Protein AF-A0A3B9SUZ5-F1 (afdb_monomer_lite)

Structure (mmCIF, N/CA/C/O backbone):
data_AF-A0A3B9SUZ5-F1
#
_entry.id   AF-A0A3B9SUZ5-F1
#
loop_
_atom_site.group_PDB
_atom_site.id
_atom_site.type_symbol
_atom_site.label_atom_id
_atom_site.label_alt_id
_atom_site.label_comp_id
_atom_site.label_asym_id
_atom_site.label_entity_id
_atom_site.label_seq_id
_atom_site.pdbx_PDB_ins_code
_atom_site.Cartn_x
_atom_site.Cartn_y
_atom_site.Cartn_z
_atom_site.occupancy
_atom_site.B_iso_or_equiv
_atom_site.auth_seq_id
_atom_site.auth_comp_id
_atom_site.auth_asym_id
_atom_site.auth_atom_id
_atom_site.pdbx_PDB_model_num
ATOM 1 N N . TYR A 1 1 ? -16.953 -5.850 30.560 1.00 64.56 1 TYR A N 1
ATOM 2 C CA . TYR A 1 1 ? -15.835 -5.254 29.798 1.00 64.56 1 TYR A CA 1
ATOM 3 C C . TYR A 1 1 ? -15.115 -6.359 29.064 1.00 64.56 1 TYR A C 1
ATOM 5 O O . TYR A 1 1 ? -14.665 -7.306 29.705 1.00 64.56 1 TYR A O 1
ATOM 13 N N . ILE A 1 2 ? -15.027 -6.246 27.743 1.00 80.06 2 ILE A N 1
ATOM 14 C CA . ILE A 1 2 ? -14.270 -7.182 26.915 1.00 80.06 2 ILE A CA 1
ATOM 15 C C . ILE A 1 2 ? -12.911 -6.566 26.625 1.00 80.06 2 ILE A C 1
ATOM 17 O O . ILE A 1 2 ? -12.814 -5.399 26.255 1.00 80.06 2 ILE A O 1
ATOM 21 N N . LYS A 1 3 ? -11.849 -7.357 26.796 1.00 85.44 3 LYS A N 1
ATOM 22 C CA . LYS A 1 3 ? -10.469 -6.924 26.553 1.00 85.44 3 LYS A CA 1
ATOM 23 C C . LYS A 1 3 ? -10.142 -6.964 25.054 1.00 85.44 3 LYS A C 1
ATOM 25 O O . LYS A 1 3 ? -9.258 -7.700 24.626 1.00 85.44 3 LYS A O 1
ATOM 30 N N . HIS A 1 4 ? -10.900 -6.210 24.269 1.00 88.44 4 HIS A N 1
ATOM 31 C CA . HIS A 1 4 ? -10.742 -6.080 22.827 1.00 88.44 4 HIS A CA 1
ATOM 32 C C . HIS A 1 4 ? -11.240 -4.701 22.386 1.00 88.44 4 HIS A C 1
ATOM 34 O O . HIS A 1 4 ? -12.324 -4.277 22.788 1.00 88.44 4 HIS A O 1
ATOM 40 N N . ILE A 1 5 ? -10.435 -4.010 21.581 1.00 91.88 5 ILE A N 1
ATOM 41 C CA . ILE A 1 5 ? -10.778 -2.722 20.981 1.00 91.88 5 ILE A CA 1
ATOM 42 C C . ILE A 1 5 ? -11.064 -2.993 19.510 1.00 91.88 5 ILE A C 1
ATOM 44 O O . ILE A 1 5 ? -10.144 -3.263 18.740 1.00 91.88 5 ILE A O 1
ATOM 48 N N . TYR A 1 6 ? -12.338 -2.943 19.131 1.00 91.94 6 TYR A N 1
ATOM 49 C CA . TYR A 1 6 ? -12.731 -3.224 17.756 1.00 91.94 6 TYR A CA 1
ATOM 50 C C . TYR A 1 6 ? -12.422 -2.011 16.876 1.00 91.94 6 TYR A C 1
ATOM 52 O O . TYR A 1 6 ? -12.809 -0.884 17.196 1.00 91.94 6 TYR A O 1
ATOM 60 N N . GLY A 1 7 ? -11.736 -2.246 15.765 1.00 92.06 7 GLY A N 1
ATOM 61 C CA . GLY A 1 7 ? -11.232 -1.243 14.836 1.00 92.06 7 GLY A CA 1
ATOM 62 C C . GLY A 1 7 ? -9.735 -0.950 14.975 1.00 92.06 7 GLY A C 1
ATOM 63 O O . GLY A 1 7 ? -9.210 -0.220 14.139 1.00 92.06 7 GLY A O 1
ATOM 64 N N . GLU A 1 8 ? -9.037 -1.500 15.977 1.00 92.38 8 GLU A N 1
ATOM 65 C CA . GLU A 1 8 ? -7.583 -1.327 16.144 1.00 92.38 8 GLU A CA 1
ATOM 66 C C . GLU A 1 8 ? -6.796 -2.143 15.109 1.00 92.38 8 GLU A C 1
ATOM 68 O O . GLU A 1 8 ? -5.828 -1.647 14.532 1.00 92.38 8 GLU A O 1
ATOM 73 N N . LYS A 1 9 ? -7.215 -3.391 14.863 1.00 92.88 9 LYS A N 1
ATOM 74 C CA . LYS A 1 9 ? -6.486 -4.346 14.008 1.00 92.88 9 LYS A CA 1
ATOM 75 C C . LYS A 1 9 ? -7.298 -4.809 12.809 1.00 92.88 9 LYS A C 1
ATOM 77 O O . LYS A 1 9 ? -6.738 -5.214 11.794 1.00 92.88 9 LYS A O 1
ATOM 82 N N . GLU A 1 10 ? -8.614 -4.720 12.904 1.00 93.00 10 GLU A N 1
ATOM 83 C CA . GLU A 1 10 ? -9.576 -5.125 11.891 1.00 93.00 10 GLU A CA 1
ATOM 84 C C . GLU A 1 10 ? -9.270 -4.411 10.572 1.00 93.00 10 GLU A C 1
ATOM 86 O O . GLU A 1 10 ? -9.188 -3.185 10.524 1.00 93.00 10 GLU A O 1
ATOM 91 N N . TYR A 1 11 ? -9.091 -5.178 9.494 1.00 91.81 11 TYR A N 1
ATOM 92 C CA . TYR A 1 11 ? -8.779 -4.666 8.155 1.00 91.81 11 TYR A CA 1
ATOM 93 C C . TYR A 1 11 ? -7.518 -3.794 8.079 1.00 91.81 11 TYR A C 1
ATOM 95 O O . TYR A 1 11 ? -7.438 -2.907 7.227 1.00 91.81 11 TYR A O 1
ATOM 103 N N . GLY A 1 12 ? -6.526 -4.048 8.937 1.00 90.94 12 GLY A N 1
ATOM 104 C CA . GLY A 1 12 ? -5.306 -3.241 9.019 1.00 90.94 12 GLY A CA 1
ATOM 105 C C . GLY A 1 12 ? -5.449 -1.981 9.867 1.00 90.94 12 GLY A C 1
ATOM 106 O O . GLY A 1 12 ? -4.613 -1.086 9.751 1.00 90.94 12 GLY A O 1
ATOM 107 N N . GLY A 1 13 ? -6.488 -1.921 10.700 1.00 91.56 13 GLY A N 1
ATOM 108 C CA . GLY A 1 13 ? -6.824 -0.772 11.524 1.00 91.56 13 GLY A CA 1
ATOM 109 C C . GLY A 1 13 ? -7.779 0.179 10.810 1.00 91.56 13 GLY A C 1
ATOM 110 O O . GLY A 1 13 ? -7.722 0.396 9.598 1.00 91.56 13 GLY A O 1
ATOM 111 N N . THR A 1 14 ? -8.684 0.760 11.584 1.00 90.81 14 THR A N 1
ATOM 112 C CA . THR A 1 14 ? -9.720 1.672 11.104 1.00 90.81 14 THR A CA 1
ATOM 113 C C . THR A 1 14 ? -9.622 3.007 11.839 1.00 90.81 14 THR A C 1
ATOM 115 O O . THR A 1 14 ? -9.011 3.114 12.899 1.00 90.81 14 THR A O 1
ATOM 118 N N . SER A 1 15 ? -10.237 4.057 11.297 1.00 93.38 15 SER A N 1
ATOM 119 C CA . SER A 1 15 ? -10.255 5.378 11.949 1.00 93.38 15 SER A CA 1
ATOM 120 C C . SER A 1 15 ? -11.240 5.478 13.123 1.00 93.38 15 SER A C 1
ATOM 122 O O . SER A 1 15 ? -11.407 6.561 13.678 1.00 93.38 15 SER A O 1
ATOM 124 N N . TRP A 1 16 ? -11.916 4.381 13.479 1.00 92.44 16 TRP A N 1
ATOM 125 C CA . TRP A 1 16 ? -12.958 4.332 14.500 1.00 92.44 16 TRP A CA 1
ATOM 126 C C . TRP A 1 16 ? -12.639 3.217 15.490 1.00 92.44 16 TRP A C 1
ATOM 128 O O . TRP A 1 16 ? -12.404 2.083 15.091 1.00 92.44 16 TRP A O 1
ATOM 138 N N . LEU A 1 17 ? -12.648 3.529 16.783 1.00 93.62 17 LEU A N 1
ATOM 139 C CA . LEU A 1 17 ? -12.414 2.547 17.838 1.00 93.62 17 LEU A CA 1
ATOM 140 C C . LEU A 1 17 ? -13.696 2.360 18.640 1.00 93.62 17 LEU A C 1
ATOM 142 O O . LEU A 1 17 ? -14.268 3.332 19.138 1.00 93.62 17 LEU A O 1
ATOM 146 N N . TYR A 1 18 ? -14.128 1.112 18.781 1.00 90.94 18 TYR A N 1
ATOM 147 C CA . TYR A 1 18 ? -15.319 0.751 19.538 1.00 90.94 18 TYR A CA 1
ATOM 148 C C . TYR A 1 18 ? -14.941 -0.011 20.803 1.00 90.94 18 TYR A C 1
ATOM 150 O O . TYR A 1 18 ? -14.095 -0.909 20.797 1.00 90.94 18 TYR A O 1
ATOM 158 N N . LEU A 1 19 ? -15.621 0.338 21.891 1.00 92.31 19 LEU A N 1
ATOM 159 C CA . LEU A 1 19 ? -15.552 -0.346 23.174 1.00 92.31 19 LEU A CA 1
ATOM 160 C C . LEU A 1 19 ? -16.955 -0.821 23.529 1.00 92.31 19 LEU A C 1
ATOM 162 O O . LEU A 1 19 ? -17.916 -0.064 23.414 1.00 92.31 19 LEU A O 1
ATOM 166 N N . SER A 1 20 ? -17.060 -2.070 23.965 1.00 90.12 20 SER A N 1
ATOM 167 C CA . SER A 1 20 ? -18.328 -2.695 24.324 1.00 90.12 20 SER A CA 1
ATOM 168 C C . SER A 1 20 ? -18.164 -3.527 25.594 1.00 90.12 20 SER A C 1
ATOM 170 O O . SER A 1 20 ? -17.094 -4.088 25.867 1.00 90.12 20 SER A O 1
ATOM 172 N N . ASP A 1 21 ? -19.218 -3.596 26.405 1.00 91.69 21 ASP A N 1
ATOM 173 C CA . ASP A 1 21 ? -19.286 -4.521 27.534 1.00 91.69 21 ASP A CA 1
ATOM 174 C C . ASP A 1 21 ? -19.775 -5.919 27.120 1.00 91.69 21 ASP A C 1
ATOM 176 O O . ASP A 1 21 ? -19.423 -6.885 27.805 1.00 91.69 21 ASP A O 1
ATOM 180 N N . VAL A 1 22 ? -20.485 -6.017 25.989 1.00 91.50 22 VAL A N 1
ATOM 181 C CA . VAL A 1 22 ? -20.975 -7.245 25.344 1.00 91.50 22 VAL A CA 1
ATOM 182 C C . VAL A 1 22 ? -20.151 -7.634 24.104 1.00 91.50 22 VAL A C 1
ATOM 184 O O . VAL A 1 22 ? -19.555 -6.756 23.473 1.00 91.50 22 VAL A O 1
ATOM 187 N N . PRO A 1 23 ? -20.096 -8.929 23.724 1.00 90.50 23 PRO A N 1
ATOM 188 C CA . PRO A 1 23 ? -19.331 -9.381 22.559 1.00 90.50 23 PRO A CA 1
ATOM 189 C C . PRO A 1 23 ? -19.797 -8.733 21.257 1.00 90.50 23 PRO A C 1
ATOM 191 O O . PRO A 1 23 ? -20.996 -8.633 20.996 1.00 90.50 23 PRO A O 1
ATOM 194 N N . PHE A 1 24 ? -18.841 -8.316 20.428 1.00 91.38 24 PHE A N 1
ATOM 195 C CA . PHE A 1 24 ? -19.093 -7.597 19.178 1.00 91.38 24 PHE A CA 1
ATOM 196 C C . PHE A 1 24 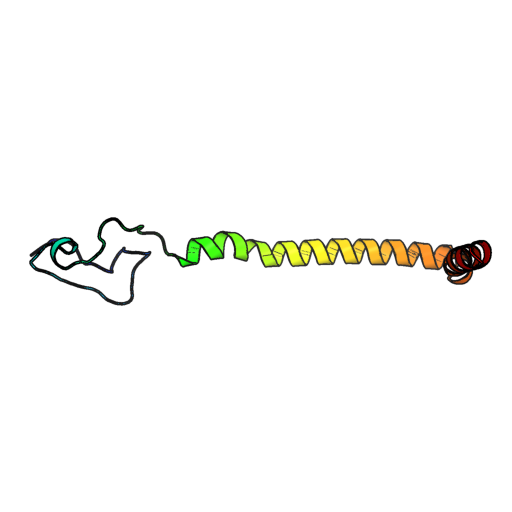? -19.907 -8.434 18.171 1.00 91.38 24 PHE A C 1
ATOM 198 O O . PHE A 1 24 ? -20.707 -7.889 17.413 1.00 91.38 24 PHE A O 1
ATOM 205 N N . GLU A 1 25 ? -19.812 -9.761 18.226 1.00 90.25 25 GLU A N 1
ATOM 206 C CA . GLU A 1 25 ? -20.617 -10.683 17.419 1.00 90.25 25 GLU A CA 1
ATOM 207 C C . GLU A 1 25 ? -22.112 -10.609 17.755 1.00 90.25 25 GLU A C 1
ATOM 209 O O . GLU A 1 25 ? -22.952 -10.774 16.872 1.00 90.25 25 GLU A O 1
ATOM 214 N N . GLN A 1 26 ? -22.461 -10.337 19.018 1.00 90.88 26 GLN A N 1
ATOM 215 C CA . GLN A 1 26 ? -23.859 -10.265 19.467 1.00 90.88 26 GLN A CA 1
ATOM 216 C C . GLN A 1 26 ? -24.553 -8.986 18.995 1.00 90.88 26 GLN A C 1
ATOM 218 O O . GLN A 1 26 ? -25.766 -8.972 18.809 1.00 90.88 26 GLN A O 1
ATOM 223 N N . ILE A 1 27 ? -23.776 -7.927 18.767 1.00 89.94 27 ILE A N 1
ATOM 224 C CA . ILE A 1 27 ? -24.247 -6.638 18.247 1.00 89.94 27 ILE A CA 1
ATOM 225 C C . ILE A 1 27 ? -24.039 -6.506 16.726 1.00 89.94 27 ILE A C 1
ATOM 227 O O . ILE A 1 27 ? -24.196 -5.423 16.168 1.00 89.94 27 ILE A O 1
ATOM 231 N N . GLY A 1 28 ? -23.725 -7.614 16.041 1.00 89.12 28 GLY A N 1
ATOM 232 C CA . GLY A 1 28 ? -23.694 -7.703 14.577 1.00 89.12 28 GLY A CA 1
ATOM 233 C C . GLY A 1 28 ? -22.377 -7.294 13.910 1.00 89.12 28 GLY A C 1
ATOM 234 O O . GLY A 1 28 ? -22.320 -7.217 12.681 1.00 89.12 28 GLY A O 1
ATOM 235 N N . PHE A 1 29 ? -21.312 -7.052 14.676 1.00 92.06 29 PHE A N 1
ATOM 236 C CA . PHE A 1 29 ? -19.982 -6.791 14.124 1.00 92.06 29 PHE A CA 1
ATOM 237 C C . PHE A 1 29 ? -19.271 -8.095 13.732 1.00 92.06 29 PHE A C 1
ATOM 239 O O . PHE A 1 29 ? -19.501 -9.161 14.304 1.00 92.06 29 PHE A O 1
ATOM 246 N N . LYS A 1 30 ? -18.383 -8.011 12.734 1.00 89.19 30 LYS A N 1
ATOM 247 C CA . LYS A 1 30 ? -17.613 -9.154 12.226 1.00 89.19 30 LYS A CA 1
ATOM 248 C C . LYS A 1 30 ? -16.243 -9.205 12.895 1.00 89.19 30 LYS A C 1
ATOM 250 O O . LYS A 1 30 ? -15.386 -8.394 12.580 1.00 89.19 30 LYS A O 1
ATOM 255 N N . THR A 1 31 ? -16.003 -10.186 13.752 1.00 86.56 31 THR A N 1
ATOM 256 C CA . THR A 1 31 ? -14.753 -10.291 14.531 1.00 86.56 31 THR A CA 1
ATOM 257 C C . THR A 1 31 ? -13.706 -11.229 13.924 1.00 86.56 31 THR A C 1
ATOM 259 O O . THR A 1 31 ? -12.520 -11.081 14.184 1.00 86.56 31 THR A O 1
ATOM 262 N N . GLY A 1 32 ? -14.104 -12.158 13.049 1.00 86.94 32 GLY A N 1
ATOM 263 C CA . GLY A 1 32 ? -13.198 -13.074 12.336 1.00 86.94 32 GLY A CA 1
ATOM 264 C C . GLY A 1 32 ? -12.580 -12.481 11.065 1.00 86.94 32 GLY A C 1
ATOM 265 O O . GLY A 1 32 ? -12.529 -13.156 10.036 1.00 86.94 32 GLY A O 1
ATOM 266 N N . VAL A 1 33 ? -12.208 -11.202 11.088 1.00 89.81 33 VAL A N 1
ATOM 267 C CA . VAL A 1 33 ? -11.701 -10.482 9.910 1.00 89.81 33 VAL A CA 1
ATOM 268 C C . VAL A 1 33 ? -10.174 -10.512 9.846 1.00 89.81 33 VAL A C 1
ATOM 270 O O . VAL A 1 33 ? -9.492 -10.763 10.833 1.00 89.81 33 VAL A O 1
ATOM 273 N N . SER A 1 34 ? -9.623 -10.275 8.654 1.00 88.44 34 SER A N 1
ATOM 274 C CA . SER A 1 34 ? -8.172 -10.186 8.465 1.00 88.44 34 SER A CA 1
ATOM 275 C C . SER A 1 34 ? -7.614 -8.944 9.159 1.00 88.44 34 SER A C 1
ATOM 277 O O . SER A 1 34 ? -8.183 -7.862 9.027 1.00 88.44 34 SER A O 1
ATOM 279 N N . GLU A 1 35 ? -6.457 -9.077 9.808 1.00 91.56 35 GLU A N 1
ATOM 280 C CA . GLU A 1 35 ? -5.695 -7.934 10.330 1.00 91.56 35 GLU A CA 1
ATOM 281 C C . GLU A 1 35 ? -4.884 -7.210 9.239 1.00 91.56 35 GLU A C 1
ATOM 283 O O . GLU A 1 35 ? -4.204 -6.221 9.500 1.00 91.56 35 GLU A O 1
ATOM 288 N N . LYS A 1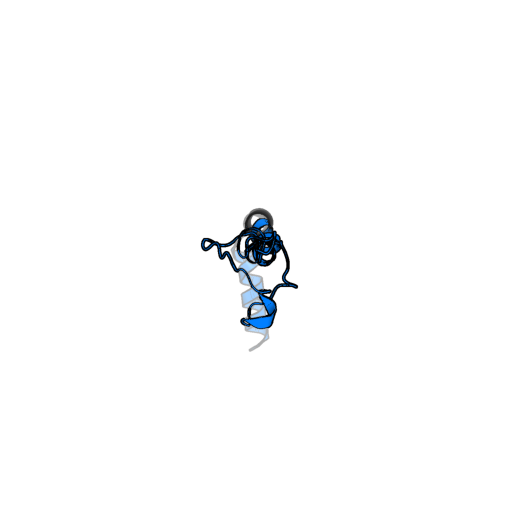 36 ? -4.910 -7.702 7.993 1.00 90.56 36 LYS A N 1
ATOM 289 C CA . LYS A 1 36 ? -4.175 -7.075 6.889 1.00 90.56 36 LYS A CA 1
ATOM 290 C C . LYS A 1 36 ? -4.968 -5.919 6.274 1.00 90.56 36 LYS A C 1
ATOM 292 O O . LYS A 1 36 ? -6.170 -6.075 6.036 1.00 90.56 36 LYS A O 1
ATOM 297 N N . PRO A 1 37 ? -4.295 -4.812 5.910 1.00 90.44 37 PRO A N 1
ATOM 298 C CA . PRO A 1 37 ? -4.930 -3.715 5.198 1.00 90.44 37 PRO A CA 1
ATOM 299 C C . PRO A 1 37 ? -5.439 -4.166 3.830 1.00 90.44 37 PRO A C 1
ATOM 301 O O . PRO A 1 37 ? -4.681 -4.705 3.026 1.00 90.44 37 PRO A O 1
ATOM 304 N N . ILE A 1 38 ? -6.715 -3.900 3.539 1.00 90.00 38 ILE A N 1
ATOM 305 C CA . ILE A 1 38 ? -7.339 -4.229 2.242 1.00 90.00 38 ILE A CA 1
ATOM 306 C C . ILE A 1 38 ? -6.560 -3.631 1.050 1.00 90.00 38 ILE A C 1
ATOM 308 O O . ILE A 1 38 ? -6.377 -4.334 0.055 1.00 90.00 38 ILE A O 1
ATOM 312 N N . PRO A 1 39 ? -6.025 -2.392 1.116 1.00 90.44 39 PRO A N 1
ATOM 313 C CA . PRO A 1 39 ? -5.237 -1.831 0.016 1.00 90.44 39 PRO A CA 1
ATOM 314 C C . PRO A 1 39 ? -3.966 -2.617 -0.335 1.00 90.44 39 PRO A C 1
ATOM 316 O O . PRO A 1 39 ? -3.437 -2.444 -1.434 1.00 90.44 39 PRO A O 1
ATOM 319 N N . LEU A 1 40 ? -3.478 -3.487 0.560 1.00 91.31 40 LEU A N 1
ATOM 320 C CA . LEU A 1 40 ? -2.277 -4.289 0.326 1.00 91.31 40 LEU A CA 1
ATOM 321 C C . LEU A 1 40 ? -2.424 -5.183 -0.908 1.00 91.31 40 LEU A C 1
ATOM 323 O O . LEU A 1 40 ? -1.480 -5.296 -1.686 1.00 91.31 40 LEU A O 1
ATOM 327 N N . TYR A 1 41 ? -3.616 -5.744 -1.131 1.00 89.50 41 TYR A N 1
ATOM 328 C CA . TYR A 1 41 ? -3.878 -6.625 -2.270 1.00 89.50 41 TYR A CA 1
ATOM 329 C C . TYR A 1 41 ? -3.688 -5.906 -3.613 1.00 89.50 41 TYR A C 1
ATOM 331 O O . TYR A 1 41 ? -3.074 -6.447 -4.529 1.00 89.50 41 TYR A O 1
ATOM 339 N N . SER A 1 42 ? -4.152 -4.659 -3.725 1.00 91.94 42 SER A N 1
ATOM 340 C CA . SER A 1 42 ? -3.938 -3.848 -4.930 1.00 91.94 42 SER A CA 1
ATOM 341 C C . SER A 1 42 ? -2.489 -3.379 -5.041 1.00 91.94 42 SER A C 1
ATOM 343 O O . SER A 1 42 ? -1.914 -3.367 -6.131 1.00 91.94 42 SER A O 1
ATOM 345 N N . TRP A 1 43 ? -1.878 -3.006 -3.915 1.00 92.50 43 TRP A N 1
ATOM 346 C CA . TRP A 1 43 ? -0.503 -2.512 -3.874 1.00 92.50 43 TRP A CA 1
ATOM 347 C C . TRP A 1 43 ? 0.521 -3.556 -4.332 1.00 92.50 43 TRP A C 1
ATOM 349 O O . TRP A 1 43 ? 1.479 -3.216 -5.027 1.00 92.50 43 TRP A O 1
ATOM 359 N N . GLU A 1 44 ? 0.305 -4.831 -4.000 1.00 91.31 44 GLU A N 1
ATOM 360 C CA . GLU A 1 44 ? 1.173 -5.936 -4.418 1.00 91.31 44 GLU A CA 1
ATOM 361 C C . GLU A 1 44 ? 1.328 -6.040 -5.940 1.00 91.31 44 GLU A C 1
ATOM 363 O O . GLU A 1 44 ? 2.414 -6.385 -6.411 1.00 91.31 44 GLU A O 1
ATOM 368 N N . VAL A 1 45 ? 0.286 -5.686 -6.696 1.00 92.12 45 VAL A N 1
ATOM 369 C CA . VAL A 1 45 ? 0.311 -5.652 -8.164 1.00 92.12 45 VAL A CA 1
ATOM 370 C C . VAL A 1 45 ? 0.798 -4.293 -8.666 1.00 92.12 45 VAL A C 1
ATOM 372 O O . VAL A 1 45 ? 1.714 -4.223 -9.485 1.00 92.12 45 VAL A O 1
ATOM 375 N N . LEU A 1 46 ? 0.230 -3.202 -8.146 1.00 94.94 46 LEU A N 1
ATOM 376 C CA . LEU A 1 46 ? 0.496 -1.844 -8.634 1.00 94.94 46 LEU A CA 1
ATOM 377 C C . LEU A 1 46 ? 1.956 -1.411 -8.468 1.00 94.94 46 LEU A C 1
ATOM 379 O O . LEU A 1 46 ? 2.453 -0.638 -9.288 1.00 94.94 46 LEU A O 1
ATOM 383 N N . LYS A 1 47 ? 2.671 -1.934 -7.465 1.00 95.19 47 LYS A N 1
ATOM 384 C CA . LYS A 1 47 ? 4.099 -1.638 -7.269 1.00 95.19 47 LYS A CA 1
ATOM 385 C C . LYS A 1 47 ? 4.977 -2.063 -8.453 1.00 95.19 47 LYS A C 1
ATOM 387 O O . LYS A 1 47 ? 6.054 -1.503 -8.636 1.00 95.19 47 LYS A O 1
ATOM 392 N N . TRP A 1 48 ? 4.539 -3.039 -9.253 1.00 96.00 48 TRP A N 1
ATOM 393 C CA . TRP A 1 48 ? 5.290 -3.531 -10.412 1.00 96.00 48 TRP A CA 1
ATOM 394 C C . TRP A 1 48 ? 5.068 -2.701 -11.675 1.00 96.00 48 TRP A C 1
ATOM 396 O O . TRP A 1 48 ? 5.925 -2.692 -12.559 1.00 96.00 48 TRP A O 1
ATOM 406 N N . THR A 1 49 ? 3.957 -1.968 -11.749 1.00 96.38 49 THR A N 1
ATOM 407 C CA . THR A 1 49 ? 3.559 -1.193 -12.927 1.00 96.38 49 THR A CA 1
ATOM 408 C C . THR A 1 49 ? 4.666 -0.261 -13.441 1.00 96.38 49 THR A C 1
ATOM 410 O O . THR A 1 49 ? 4.973 -0.344 -14.631 1.00 96.38 49 THR A O 1
ATOM 413 N N . PRO A 1 50 ? 5.347 0.561 -12.611 1.00 96.19 50 PRO A N 1
ATOM 414 C CA . PRO A 1 50 ? 6.407 1.447 -13.102 1.00 96.19 50 PRO A CA 1
ATOM 415 C C . PRO A 1 50 ? 7.557 0.693 -13.782 1.00 96.19 50 PRO A C 1
ATOM 417 O O . PRO A 1 50 ? 8.064 1.132 -14.812 1.00 96.19 50 PRO A O 1
ATOM 420 N N . TYR A 1 51 ? 7.936 -0.472 -13.251 1.00 97.19 51 TYR A N 1
ATOM 421 C CA . TYR A 1 51 ? 9.005 -1.294 -13.818 1.00 97.19 51 TYR A CA 1
ATOM 422 C C . TYR A 1 51 ? 8.616 -1.875 -15.177 1.00 97.19 51 TYR A C 1
ATOM 424 O O . TYR A 1 51 ? 9.434 -1.876 -16.095 1.00 97.19 51 TYR A O 1
ATOM 432 N N . ILE A 1 52 ? 7.365 -2.319 -15.326 1.00 96.75 52 ILE A N 1
ATOM 433 C CA . ILE A 1 52 ? 6.839 -2.821 -16.602 1.00 96.75 52 ILE A CA 1
ATOM 434 C C . ILE A 1 52 ? 6.860 -1.706 -17.654 1.00 96.75 52 ILE A C 1
ATOM 436 O O . ILE A 1 52 ? 7.321 -1.934 -18.771 1.00 96.75 52 ILE A O 1
ATOM 440 N N . PHE A 1 53 ? 6.437 -0.489 -17.293 1.00 97.50 53 PHE A N 1
ATOM 441 C CA . PHE A 1 53 ? 6.480 0.670 -18.191 1.00 97.50 53 PHE A CA 1
ATOM 442 C C . PHE A 1 53 ? 7.901 0.999 -18.657 1.00 97.50 53 PHE A C 1
ATOM 444 O O . PHE A 1 53 ? 8.125 1.181 -19.854 1.00 97.50 53 PHE A O 1
ATOM 451 N N . VAL A 1 54 ? 8.869 1.040 -17.738 1.00 97.94 54 VAL A N 1
ATOM 452 C CA . VAL A 1 54 ? 10.278 1.294 -18.081 1.00 97.94 54 VAL A CA 1
ATOM 453 C C . VAL A 1 54 ? 10.840 0.174 -18.957 1.00 97.94 54 VAL A C 1
ATOM 455 O O . VAL A 1 54 ? 11.483 0.456 -19.9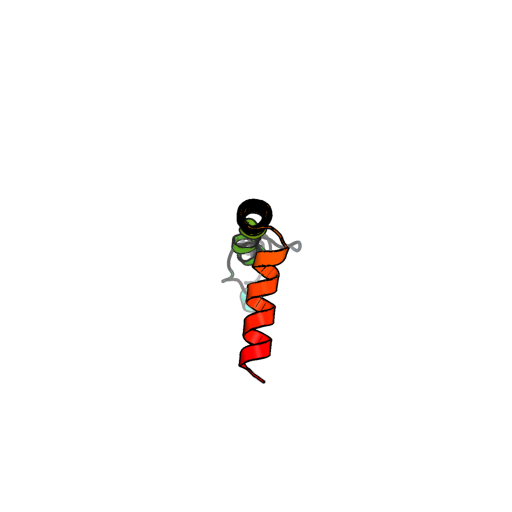68 1.00 97.94 54 VAL A O 1
ATOM 458 N N . GLY A 1 55 ? 10.562 -1.087 -18.616 1.00 98.06 55 GLY A N 1
ATOM 459 C CA . GLY A 1 55 ? 10.986 -2.243 -19.405 1.00 98.06 55 GLY A CA 1
ATOM 460 C C . GLY A 1 55 ? 10.444 -2.195 -20.833 1.00 98.06 55 GLY A C 1
ATOM 461 O O . GLY A 1 55 ? 11.204 -2.343 -21.789 1.00 98.06 55 GLY A O 1
ATOM 462 N N . TRP A 1 56 ? 9.151 -1.905 -20.994 1.00 98.00 56 TRP A N 1
ATOM 463 C CA . TRP A 1 56 ? 8.529 -1.774 -22.310 1.00 98.00 56 TRP A CA 1
ATOM 464 C C . TRP A 1 56 ? 9.087 -0.586 -23.101 1.00 98.00 56 TRP A C 1
ATOM 466 O O . TRP A 1 56 ? 9.406 -0.725 -24.281 1.00 98.00 56 TRP A O 1
ATOM 476 N N . GLY A 1 57 ? 9.290 0.560 -22.443 1.00 97.94 57 GLY A N 1
ATOM 477 C CA . GLY A 1 57 ? 9.917 1.734 -23.051 1.00 97.94 57 GLY A CA 1
ATOM 478 C C . GLY A 1 57 ? 11.327 1.443 -23.569 1.00 97.94 57 GLY A C 1
ATOM 479 O O . GLY A 1 57 ? 11.661 1.824 -24.691 1.00 97.94 57 GLY A O 1
ATOM 480 N N . ALA A 1 58 ? 12.135 0.705 -22.805 1.00 98.06 58 ALA A N 1
ATOM 481 C CA . ALA A 1 58 ? 13.475 0.298 -23.221 1.00 98.06 58 ALA A CA 1
ATOM 482 C C . ALA A 1 58 ? 13.444 -0.655 -24.429 1.00 98.06 58 ALA A C 1
ATOM 484 O O . ALA A 1 58 ? 14.195 -0.449 -25.383 1.00 98.06 58 ALA A O 1
ATOM 485 N N . ILE A 1 59 ? 12.550 -1.651 -24.424 1.00 97.94 59 ILE A N 1
ATOM 486 C CA . ILE A 1 59 ? 12.379 -2.596 -25.540 1.00 97.94 59 ILE A CA 1
ATOM 487 C C . ILE A 1 59 ? 11.983 -1.855 -26.820 1.00 97.94 59 ILE A C 1
ATOM 489 O O . ILE A 1 59 ? 12.625 -2.031 -27.856 1.00 97.94 59 ILE A O 1
ATOM 493 N N . LEU A 1 60 ? 10.964 -0.995 -26.753 1.00 97.06 60 LEU A N 1
ATOM 494 C CA . LEU A 1 60 ? 10.513 -0.219 -27.910 1.00 97.06 60 LEU A CA 1
ATOM 495 C C . LEU A 1 60 ? 11.599 0.734 -28.413 1.00 97.06 60 LEU A C 1
ATOM 497 O O . LEU A 1 60 ? 11.791 0.861 -29.619 1.00 97.06 60 LEU A O 1
ATOM 501 N N . THR A 1 61 ? 12.352 1.353 -27.503 1.00 97.19 61 THR A N 1
ATOM 502 C CA . THR A 1 61 ? 13.480 2.220 -27.866 1.00 97.19 61 THR A CA 1
ATOM 503 C C . THR A 1 61 ? 14.567 1.429 -28.593 1.00 97.19 61 THR A C 1
ATOM 505 O O . THR A 1 61 ? 15.039 1.854 -29.645 1.00 97.19 61 THR A O 1
ATOM 508 N N . ALA A 1 62 ? 14.935 0.247 -28.093 1.00 96.75 62 ALA A N 1
ATOM 509 C CA . ALA A 1 62 ? 15.909 -0.623 -28.748 1.00 96.75 62 ALA A CA 1
ATOM 510 C C . ALA A 1 62 ? 15.444 -1.055 -30.151 1.00 96.75 62 ALA A C 1
ATOM 512 O O . ALA A 1 62 ? 16.217 -0.975 -31.109 1.00 96.75 62 ALA A O 1
ATOM 513 N N . LEU A 1 63 ? 14.172 -1.447 -30.291 1.00 95.88 63 LEU A N 1
ATOM 514 C CA . LEU A 1 63 ? 13.574 -1.787 -31.585 1.00 95.88 63 LEU A CA 1
ATOM 515 C C . LEU A 1 63 ? 13.559 -0.588 -32.541 1.00 95.88 63 LEU A C 1
ATOM 517 O O . LEU A 1 63 ? 13.865 -0.748 -33.723 1.00 95.88 63 LEU A O 1
ATOM 521 N N . TYR A 1 64 ? 13.264 0.613 -32.046 1.00 94.25 64 TYR A N 1
ATOM 522 C CA . TYR A 1 64 ? 13.306 1.839 -32.840 1.00 94.25 64 TYR A CA 1
ATOM 523 C C . TYR A 1 64 ? 14.711 2.114 -33.387 1.00 94.25 64 TYR A C 1
ATOM 525 O O . TYR A 1 64 ? 14.879 2.288 -34.591 1.00 94.25 64 TYR A O 1
ATOM 533 N N . PHE A 1 65 ? 15.744 2.086 -32.542 1.00 94.56 65 PHE A N 1
ATOM 534 C CA . PHE A 1 65 ? 17.120 2.291 -33.008 1.00 94.56 65 PHE A CA 1
ATOM 535 C C . PHE A 1 65 ? 17.560 1.217 -34.008 1.00 94.56 65 PHE A C 1
ATOM 537 O O . PHE A 1 65 ? 18.251 1.522 -34.982 1.00 94.56 65 PHE A O 1
ATOM 544 N N . TYR A 1 66 ? 17.149 -0.031 -33.788 1.00 91.50 66 TYR A N 1
ATOM 545 C CA . TYR A 1 66 ? 17.456 -1.134 -34.690 1.00 91.50 66 TYR A CA 1
ATOM 546 C C . TYR A 1 66 ? 16.786 -0.976 -36.063 1.00 91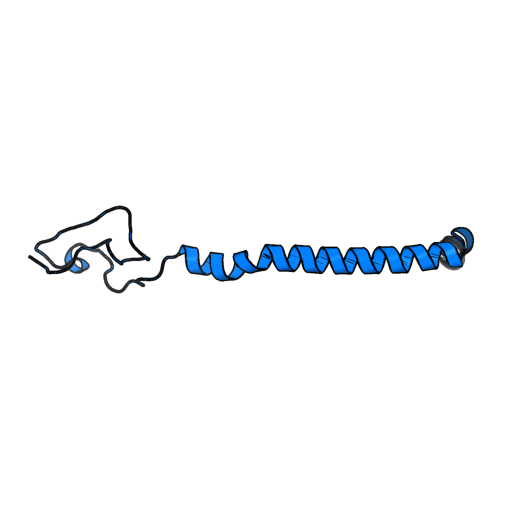.50 66 TYR A C 1
ATOM 548 O O . TYR A 1 66 ? 17.450 -1.102 -37.092 1.00 91.50 66 TYR A O 1
ATOM 556 N N . THR A 1 67 ? 15.487 -0.668 -36.086 1.00 89.56 67 THR A N 1
ATOM 557 C CA . THR A 1 67 ? 14.721 -0.460 -37.327 1.00 89.56 67 THR A CA 1
ATOM 558 C C . THR A 1 67 ? 15.188 0.780 -38.081 1.00 89.56 67 THR A C 1
ATOM 560 O O . THR A 1 67 ? 15.410 0.696 -39.286 1.00 89.56 67 THR A O 1
ATOM 563 N N . LYS A 1 68 ? 15.451 1.889 -37.378 1.00 86.81 68 LYS A N 1
ATOM 564 C CA . LYS A 1 68 ? 15.988 3.123 -37.965 1.00 86.81 68 LYS A CA 1
ATOM 565 C C . LYS A 1 68 ? 17.334 2.902 -38.655 1.00 86.81 68 LYS A C 1
ATOM 567 O O . LYS A 1 68 ? 17.478 3.276 -39.814 1.00 86.81 68 LYS A O 1
ATOM 572 N N . ARG A 1 69 ? 18.291 2.231 -37.997 1.00 84.50 69 ARG A N 1
ATOM 573 C CA . ARG A 1 69 ? 19.587 1.912 -38.631 1.00 84.50 69 ARG A CA 1
ATOM 574 C C . ARG A 1 69 ? 19.416 1.053 -39.879 1.00 84.50 69 ARG A C 1
ATOM 576 O O . ARG A 1 69 ? 20.179 1.206 -40.820 1.00 84.50 69 ARG A O 1
ATOM 583 N N . ARG A 1 70 ? 18.443 0.138 -39.896 1.00 77.75 70 ARG A N 1
ATOM 584 C CA . ARG A 1 70 ? 18.207 -0.721 -41.061 1.00 77.75 70 ARG A CA 1
ATOM 585 C C . ARG A 1 70 ? 17.549 0.036 -42.221 1.00 77.75 70 ARG A C 1
ATOM 587 O O . ARG A 1 70 ? 17.897 -0.227 -43.364 1.00 77.75 70 ARG A O 1
ATOM 594 N N . ALA A 1 71 ? 16.651 0.976 -41.925 1.00 77.31 71 ALA A N 1
ATOM 595 C CA . ALA A 1 71 ? 16.035 1.853 -42.921 1.00 77.31 71 ALA A CA 1
ATOM 596 C C . ALA A 1 71 ? 17.058 2.814 -43.553 1.00 77.31 71 ALA A C 1
ATOM 598 O O . ALA A 1 71 ? 17.085 2.960 -44.768 1.00 77.31 71 ALA A O 1
ATOM 599 N N . GLU A 1 72 ? 17.962 3.391 -42.752 1.00 73.69 72 GLU A N 1
ATOM 600 C CA . GLU A 1 72 ? 19.068 4.221 -43.260 1.00 73.69 72 GLU A CA 1
ATOM 601 C C . GLU A 1 72 ? 20.031 3.427 -44.163 1.00 73.69 72 GLU A C 1
ATOM 603 O O . GLU A 1 72 ? 20.590 3.983 -45.104 1.00 73.69 72 GLU A O 1
ATOM 608 N N . VAL A 1 73 ? 20.216 2.126 -43.901 1.00 69.50 73 VAL A N 1
ATOM 609 C CA . VAL A 1 73 ? 21.095 1.242 -44.690 1.00 69.50 73 VAL A CA 1
ATOM 610 C C . VAL A 1 73 ? 20.444 0.756 -45.991 1.00 69.50 73 VAL A C 1
ATOM 612 O O . VAL A 1 73 ? 21.160 0.589 -46.974 1.00 69.50 73 VAL A O 1
ATOM 615 N N . HIS A 1 74 ? 19.126 0.537 -46.020 1.00 62.53 74 HIS A N 1
ATOM 616 C CA . HIS A 1 74 ? 18.407 0.091 -47.224 1.00 62.53 74 HIS A CA 1
ATOM 617 C C . HIS A 1 74 ? 17.850 1.230 -48.090 1.00 62.53 74 HIS A C 1
ATOM 619 O O . HIS A 1 74 ? 17.344 0.971 -49.171 1.00 62.53 74 HIS A O 1
ATOM 625 N N . GLY A 1 75 ? 17.969 2.491 -47.665 1.00 64.81 75 GLY A N 1
ATOM 626 C CA . GLY A 1 75 ? 17.323 3.611 -48.347 1.00 64.81 75 GLY A CA 1
ATOM 627 C C . GLY A 1 75 ? 15.801 3.541 -48.191 1.00 64.81 75 GLY A C 1
ATOM 628 O O . GLY A 1 75 ? 15.179 2.487 -48.322 1.00 64.81 75 GLY A O 1
ATOM 629 N N . GLU A 1 76 ? 15.163 4.668 -47.882 1.00 62.16 76 GLU A N 1
ATOM 630 C CA . GLU A 1 76 ? 13.702 4.704 -47.716 1.00 62.16 76 GLU A CA 1
ATOM 631 C C . GLU A 1 76 ? 12.974 4.178 -48.968 1.00 62.16 76 GLU A C 1
ATOM 633 O O . GLU A 1 76 ? 11.955 3.502 -48.841 1.00 62.16 76 GLU A O 1
ATOM 638 N N . GLU A 1 77 ? 13.552 4.380 -50.158 1.00 59.38 77 GLU A N 1
ATOM 639 C CA . GLU A 1 77 ? 13.000 3.916 -51.435 1.00 59.38 77 GLU A CA 1
ATOM 640 C C . GLU A 1 77 ? 12.844 2.386 -51.528 1.00 59.38 77 GLU A C 1
ATOM 642 O O . GLU A 1 77 ? 11.785 1.928 -51.951 1.00 59.38 77 GLU A O 1
ATOM 647 N N . GLU A 1 78 ? 13.807 1.566 -51.078 1.00 61.59 78 GLU A N 1
ATOM 648 C CA . GLU A 1 78 ? 13.683 0.094 -51.165 1.00 61.59 78 GLU A CA 1
ATOM 649 C C . GLU A 1 78 ? 12.651 -0.470 -50.170 1.00 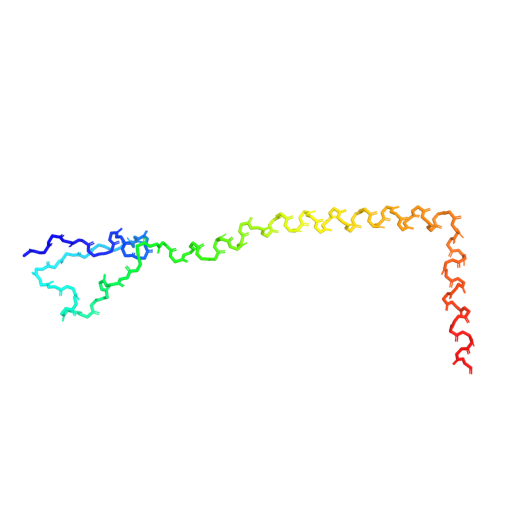61.59 78 GLU A C 1
ATOM 651 O O . GLU A 1 78 ? 12.021 -1.502 -50.421 1.00 61.59 78 GLU A O 1
ATOM 656 N N . MET A 1 79 ? 12.457 0.205 -49.032 1.00 62.12 79 MET A N 1
ATOM 657 C CA . MET A 1 79 ? 11.575 -0.256 -47.955 1.00 62.12 79 MET A CA 1
ATOM 658 C C . MET A 1 79 ? 10.092 -0.029 -48.287 1.00 62.12 79 MET A C 1
ATOM 660 O O . MET A 1 79 ? 9.269 -0.909 -48.023 1.00 62.12 79 MET A O 1
ATOM 664 N N . TYR A 1 80 ? 9.759 1.103 -48.922 1.00 65.19 80 TYR A N 1
ATOM 665 C CA . TYR A 1 80 ? 8.410 1.368 -49.440 1.00 65.19 80 TYR A CA 1
ATOM 666 C C . TYR A 1 80 ? 8.149 0.666 -50.785 1.00 65.19 80 TYR A C 1
ATOM 668 O O . TYR A 1 80 ? 7.036 0.186 -51.000 1.00 65.19 80 TYR A O 1
ATOM 676 N N . ALA A 1 81 ? 9.166 0.478 -51.638 1.00 63.19 81 ALA A N 1
ATOM 677 C CA . ALA A 1 81 ? 9.018 -0.251 -52.905 1.00 63.19 81 ALA A CA 1
ATOM 678 C C . ALA A 1 81 ? 8.556 -1.710 -52.719 1.00 63.19 81 ALA A C 1
ATOM 680 O O . ALA A 1 81 ? 7.777 -2.221 -53.525 1.00 63.19 81 ALA A O 1
ATOM 681 N N . ALA A 1 82 ? 8.976 -2.382 -51.639 1.00 62.59 82 ALA A N 1
ATOM 682 C CA . ALA A 1 82 ? 8.535 -3.743 -51.302 1.00 62.59 82 ALA A CA 1
ATOM 683 C C . ALA A 1 82 ? 7.066 -3.829 -50.827 1.00 62.59 82 ALA A C 1
ATOM 685 O O . ALA A 1 82 ? 6.493 -4.923 -50.782 1.00 62.59 82 ALA A O 1
ATOM 686 N N . VAL A 1 83 ? 6.467 -2.699 -50.435 1.00 64.94 83 VAL A N 1
ATOM 687 C CA . VAL A 1 83 ? 5.044 -2.592 -50.080 1.00 64.94 83 VAL A CA 1
ATOM 688 C C . VAL A 1 83 ? 4.220 -2.253 -51.322 1.00 64.94 83 VAL A C 1
ATOM 690 O O . VAL A 1 83 ? 3.204 -2.908 -51.549 1.00 64.94 83 VAL A O 1
ATOM 693 N N . GLU A 1 84 ? 4.695 -1.334 -52.169 1.00 61.19 84 GLU A N 1
ATOM 694 C CA . GLU A 1 84 ? 4.011 -0.964 -53.420 1.00 61.19 84 GLU A CA 1
ATOM 695 C C . GLU A 1 84 ? 3.938 -2.128 -54.422 1.00 61.19 84 GLU A C 1
ATOM 697 O O . GLU A 1 84 ? 2.865 -2.430 -54.941 1.00 61.19 84 GLU A O 1
ATOM 702 N N . THR A 1 85 ? 5.028 -2.881 -54.606 1.00 60.12 85 THR A N 1
ATOM 703 C CA . THR A 1 85 ? 5.031 -4.075 -55.482 1.00 60.12 85 THR A CA 1
ATOM 704 C C . THR A 1 85 ? 4.022 -5.144 -55.051 1.00 60.12 85 THR A C 1
ATOM 706 O O . THR A 1 85 ? 3.449 -5.834 -55.893 1.00 60.12 85 THR A O 1
ATOM 709 N N . LYS A 1 86 ? 3.743 -5.267 -53.746 1.00 59.78 86 LYS A N 1
ATOM 710 C CA . LYS A 1 86 ? 2.748 -6.219 -53.224 1.00 59.78 86 LYS A CA 1
ATOM 711 C C . LYS A 1 86 ? 1.302 -5.753 -53.377 1.00 59.78 86 LYS A C 1
ATOM 713 O O . LYS A 1 86 ? 0.404 -6.596 -53.346 1.00 59.78 86 LYS A O 1
ATOM 718 N N . GLU A 1 87 ? 1.059 -4.451 -53.500 1.00 60.38 87 GLU A N 1
ATOM 719 C CA . GLU A 1 87 ? -0.265 -3.916 -53.833 1.00 60.38 87 GLU A CA 1
ATOM 720 C C . GLU A 1 87 ? -0.546 -3.984 -55.341 1.00 60.38 87 GLU A C 1
ATOM 722 O O . GLU A 1 87 ? -1.689 -4.245 -55.720 1.00 60.38 87 GLU A O 1
ATOM 727 N N . GLU A 1 88 ? 0.474 -3.838 -56.194 1.00 57.66 88 GLU A N 1
ATOM 728 C CA . GLU A 1 88 ? 0.337 -3.984 -57.651 1.00 57.66 88 GLU A CA 1
ATOM 729 C C . GLU A 1 88 ? 0.105 -5.437 -58.102 1.00 57.66 88 GLU A C 1
ATOM 731 O O . GLU A 1 88 ? -0.751 -5.668 -58.950 1.00 57.66 88 GLU A O 1
ATOM 736 N N . GLU A 1 89 ? 0.767 -6.435 -57.501 1.00 56.53 89 GLU A N 1
ATOM 737 C CA . GLU A 1 89 ? 0.535 -7.866 -57.808 1.00 56.53 89 GLU A CA 1
ATOM 738 C C . GLU A 1 89 ? -0.857 -8.381 -57.394 1.00 56.53 89 GLU A C 1
ATOM 740 O O . GLU A 1 89 ? -1.271 -9.471 -57.794 1.00 56.53 89 GLU A O 1
ATOM 745 N N . LYS A 1 90 ? -1.579 -7.630 -56.557 1.00 53.53 90 LYS A N 1
ATOM 746 C CA . LYS A 1 90 ? -2.890 -8.023 -56.019 1.00 53.53 90 LYS A CA 1
ATOM 747 C C . LYS A 1 90 ? -4.076 -7.437 -56.797 1.00 53.53 90 LYS A C 1
ATOM 749 O O . LYS A 1 90 ? -5.217 -7.660 -56.380 1.00 53.53 90 LYS A O 1
ATOM 754 N N . LYS A 1 91 ? -3.813 -6.684 -57.868 1.00 43.50 91 LYS A N 1
ATOM 755 C CA . LYS A 1 91 ? -4.793 -6.021 -58.739 1.00 43.50 91 LYS A CA 1
ATOM 756 C C . LYS A 1 91 ? -4.938 -6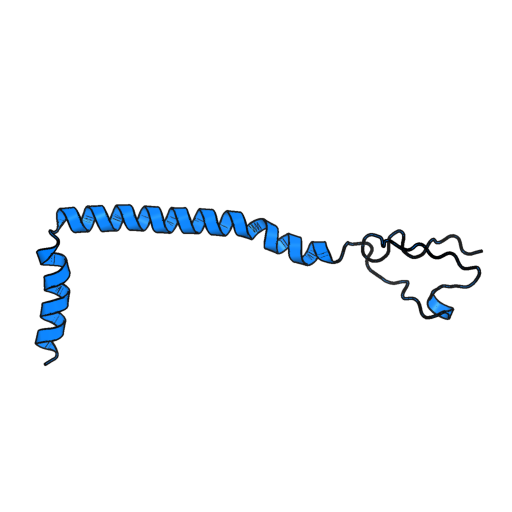.755 -60.069 1.00 43.50 91 LYS A C 1
ATOM 758 O O . LYS A 1 91 ? -6.089 -6.806 -60.554 1.00 43.50 91 LYS A O 1
#

Radius of gyration: 30.92 Å; chains: 1; bounding box: 45×18×88 Å

pLDDT: mean 84.79, std 13.66, range [43.5, 98.06]

Foldseek 3Di:
DDPDWPQCQAQLGDPDTDDDPDDPVVVPDDDPHHSHHPCVVVCVVVVCVVVVVVVVVVVVVVVVVVVVVVCVVCPVVVVVVVVVVVVVVVD

Secondary structure (DSSP, 8-state):
--S--BTSSGGG--S--B--SS-TTTTT---S--SS-THHHHHHHHTTHHHHHHHHHHHHHHHHHHHHHHHHHHHHHHHHHHHHHHHHTT-

Sequence (91 aa):
YIKHIYGEKEYGGTSWLYLSDVPFEQIGFKTGVSEKPIPLYSWEVLKWTPYIFVGWGAILTALYFYTKRRAEVHGEEEMYAAVETKEEEKK